Protein AF-A0A924NCF2-F1 (afdb_monomer)

Radius of gyration: 13.15 Å; Cα contacts (8 Å, |Δi|>4): 132; chains: 1; bounding box: 28×32×31 Å

Mean predicted aligned error: 4.96 Å

Structure (mmCIF, N/CA/C/O backbone):
data_AF-A0A924NCF2-F1
#
_entry.id   AF-A0A924NCF2-F1
#
loop_
_atom_site.group_PDB
_atom_site.id
_atom_site.type_symbol
_atom_site.label_atom_id
_atom_site.label_alt_id
_atom_site.label_comp_id
_atom_site.label_asym_id
_atom_site.label_entity_id
_atom_site.label_seq_id
_atom_site.pdbx_PDB_ins_code
_atom_site.Cartn_x
_atom_site.Cartn_y
_atom_site.Cartn_z
_atom_site.occupancy
_atom_site.B_iso_or_equiv
_atom_site.auth_seq_id
_atom_site.auth_comp_id
_atom_site.auth_asym_id
_atom_site.auth_atom_id
_atom_site.pdbx_PDB_model_num
ATOM 1 N N . LEU A 1 1 ? -7.375 -4.490 -3.873 1.00 56.34 1 LEU A N 1
ATOM 2 C CA . LEU A 1 1 ? -6.342 -3.534 -4.328 1.00 56.34 1 LEU A CA 1
ATOM 3 C C . LEU A 1 1 ? -7.078 -2.343 -4.891 1.00 56.34 1 LEU A C 1
ATOM 5 O O . LEU A 1 1 ? -7.974 -2.553 -5.700 1.00 56.34 1 LEU A O 1
ATOM 9 N N . SER A 1 2 ? -6.841 -1.155 -4.339 1.00 55.25 2 SER A N 1
ATOM 10 C CA . SER A 1 2 ? -7.675 0.005 -4.653 1.00 55.25 2 SER A CA 1
ATOM 11 C C . SER A 1 2 ? -7.119 0.751 -5.851 1.00 55.25 2 SER A C 1
ATOM 13 O O . SER A 1 2 ? -5.932 1.050 -5.925 1.00 55.25 2 SER A O 1
ATOM 15 N N . PHE A 1 3 ? -8.023 1.083 -6.753 1.00 54.75 3 PHE A N 1
ATOM 16 C CA . PHE A 1 3 ? -7.870 2.123 -7.752 1.00 54.75 3 PHE A CA 1
ATOM 17 C C . PHE A 1 3 ? -8.123 3.480 -7.067 1.00 54.75 3 PHE A C 1
ATOM 19 O O . PHE A 1 3 ? -9.001 3.547 -6.204 1.00 54.75 3 PHE A O 1
ATOM 26 N N . SER A 1 4 ? -7.345 4.528 -7.369 1.00 53.16 4 SER A N 1
ATOM 27 C CA . SER A 1 4 ? -7.580 5.882 -6.837 1.00 53.16 4 SER A CA 1
ATOM 28 C C . SER A 1 4 ? -8.354 6.692 -7.879 1.00 53.16 4 SER A C 1
ATOM 30 O O . SER A 1 4 ? -7.773 7.109 -8.874 1.00 53.16 4 SER A O 1
ATOM 32 N N . PRO A 1 5 ? -9.661 6.931 -7.698 1.00 57.72 5 PRO A N 1
ATOM 33 C CA . PRO A 1 5 ? -10.501 7.515 -8.735 1.00 57.72 5 PRO A CA 1
ATOM 34 C C . PRO A 1 5 ? -10.484 9.054 -8.735 1.00 57.72 5 PRO A C 1
ATOM 36 O O . PRO A 1 5 ? -11.417 9.673 -9.242 1.00 57.72 5 PRO A O 1
ATOM 39 N N . GLY A 1 6 ? -9.465 9.691 -8.143 1.00 57.44 6 GLY A N 1
ATOM 40 C CA . GLY A 1 6 ? -9.376 11.157 -8.060 1.00 57.44 6 GLY A CA 1
ATOM 41 C C . GLY A 1 6 ? -9.496 11.845 -9.425 1.00 57.44 6 GLY A C 1
ATOM 42 O O . GLY A 1 6 ? -10.054 12.934 -9.515 1.00 57.44 6 GLY A O 1
ATOM 43 N N . GLU A 1 7 ? -9.068 11.161 -10.485 1.00 58.06 7 GLU A N 1
ATOM 44 C CA . GLU A 1 7 ? -9.160 11.608 -11.877 1.00 58.06 7 GLU A CA 1
ATOM 45 C C . GLU A 1 7 ? -10.598 11.640 -12.429 1.00 58.06 7 GLU A C 1
ATOM 47 O O . GLU A 1 7 ? -10.870 12.367 -13.380 1.00 58.06 7 GLU A O 1
ATOM 52 N N . TYR A 1 8 ? -11.542 10.903 -11.830 1.00 60.03 8 TYR A N 1
ATOM 53 C CA . TYR A 1 8 ? -12.897 10.714 -12.370 1.00 60.03 8 TYR A CA 1
ATOM 54 C C . TYR A 1 8 ? -13.963 11.583 -11.706 1.00 60.03 8 TYR A C 1
ATOM 56 O O . TYR A 1 8 ? -15.038 11.767 -12.275 1.00 60.03 8 TYR A O 1
ATOM 64 N N . PHE A 1 9 ? -13.714 12.101 -10.499 1.00 60.19 9 PHE A N 1
ATOM 65 C CA . PHE A 1 9 ? -14.801 12.664 -9.693 1.00 60.19 9 PHE A CA 1
ATOM 66 C C . PHE A 1 9 ? -15.060 14.162 -9.854 1.00 60.19 9 PHE A C 1
ATOM 68 O O . PHE A 1 9 ? -16.091 14.616 -9.366 1.00 60.19 9 PHE A O 1
ATOM 75 N N . GLY A 1 10 ? -14.220 14.931 -10.560 1.00 56.97 10 GLY A N 1
ATOM 76 C CA . GLY A 1 10 ? -14.479 16.332 -10.959 1.00 56.97 10 GLY A CA 1
ATOM 77 C C . GLY A 1 10 ? -14.744 17.358 -9.833 1.00 56.97 10 GLY A C 1
ATOM 78 O O . GLY A 1 10 ? -14.673 18.558 -10.070 1.00 56.97 10 GLY A O 1
ATOM 79 N N . SER A 1 11 ? -15.042 16.922 -8.605 1.00 54.16 11 SER A N 1
ATOM 80 C CA . SER A 1 11 ? -15.273 17.714 -7.400 1.00 54.16 11 SER A CA 1
ATOM 81 C C . SER A 1 11 ? -15.207 16.842 -6.130 1.00 54.16 11 SER A C 1
ATOM 83 O O . SER A 1 11 ? -15.213 15.614 -6.168 1.00 54.16 11 SER A O 1
ATOM 85 N N . VAL A 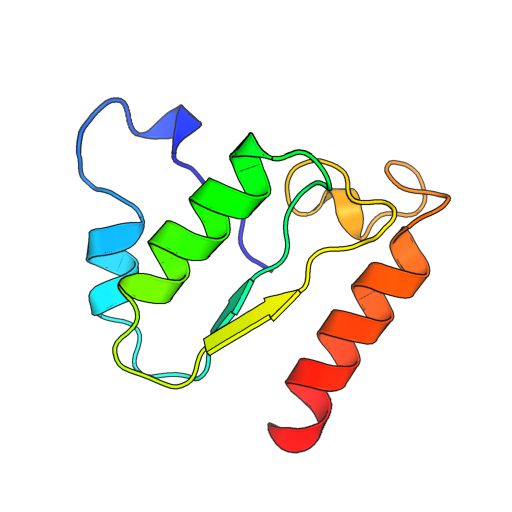1 12 ? -15.107 17.537 -4.997 1.00 49.59 12 VAL A N 1
ATOM 86 C CA . VAL A 1 12 ? -14.583 17.195 -3.658 1.00 49.59 12 VAL A CA 1
ATOM 87 C C . VAL A 1 12 ? -15.325 16.094 -2.865 1.00 49.59 12 VAL A C 1
ATOM 89 O O . VAL A 1 12 ? -15.326 16.124 -1.635 1.00 49.59 12 VAL A O 1
ATOM 92 N N . PHE A 1 13 ? -15.898 15.062 -3.490 1.00 52.12 13 PHE A N 1
ATOM 93 C CA . PHE A 1 13 ? -16.080 13.787 -2.776 1.00 52.12 13 PHE A CA 1
ATOM 94 C C . PHE A 1 13 ? -14.720 13.092 -2.697 1.00 52.12 13 PHE A C 1
ATOM 96 O O . PHE A 1 13 ? -14.427 12.131 -3.403 1.00 52.12 13 PHE A O 1
ATOM 103 N N . SER A 1 14 ? -13.831 13.678 -1.891 1.00 73.94 14 SER A N 1
ATOM 104 C CA . SER A 1 14 ? -12.434 13.281 -1.839 1.00 73.94 14 SER A CA 1
ATOM 105 C C . SER A 1 14 ? -12.320 11.866 -1.288 1.00 73.94 14 SER A C 1
ATOM 107 O O . SER A 1 14 ? -12.999 11.489 -0.329 1.00 73.94 14 SER A O 1
ATOM 109 N N . VAL A 1 15 ? -11.411 11.088 -1.871 1.00 79.62 15 VAL A N 1
ATOM 110 C CA . VAL A 1 15 ? -11.021 9.770 -1.355 1.00 79.62 15 VAL A CA 1
ATOM 111 C C . VAL A 1 15 ? -10.704 9.848 0.149 1.00 79.62 15 VAL A C 1
ATOM 113 O O . VAL A 1 15 ? -11.028 8.923 0.884 1.00 79.62 15 VAL A O 1
ATOM 116 N N . ASN A 1 16 ? -10.208 10.992 0.638 1.00 82.81 16 ASN A N 1
ATOM 117 C CA . ASN A 1 16 ? -9.984 11.264 2.062 1.00 82.81 16 ASN A CA 1
ATOM 118 C C . ASN A 1 16 ? -11.262 11.200 2.919 1.00 82.81 16 ASN A C 1
ATOM 120 O O . ASN A 1 16 ? -11.233 10.620 4.001 1.00 82.81 16 ASN A O 1
ATOM 124 N N . MET A 1 17 ? -12.394 11.756 2.465 1.00 85.44 17 MET A N 1
ATOM 125 C CA . MET A 1 17 ? -13.649 11.681 3.232 1.00 85.44 17 MET A CA 1
ATOM 126 C C . MET A 1 17 ? -14.189 10.252 3.324 1.00 85.44 17 MET A C 1
ATOM 128 O O . MET A 1 17 ? -14.792 9.881 4.331 1.00 85.44 17 MET A O 1
ATOM 132 N N . ALA A 1 18 ? -13.987 9.447 2.279 1.00 87.88 18 ALA A N 1
ATOM 133 C CA . ALA A 1 18 ? -14.320 8.028 2.315 1.00 87.88 18 ALA A CA 1
ATOM 134 C C . ALA A 1 18 ? -13.356 7.261 3.234 1.00 87.88 18 ALA A C 1
ATOM 136 O O . ALA A 1 18 ? -13.801 6.469 4.064 1.00 87.88 18 ALA A O 1
ATOM 137 N N . ALA A 1 19 ? -12.054 7.547 3.139 1.00 90.56 19 ALA A N 1
ATOM 138 C CA . ALA A 1 19 ? -11.012 6.932 3.956 1.00 90.56 19 ALA A CA 1
ATOM 139 C C . ALA A 1 19 ? -11.250 7.151 5.461 1.00 90.56 19 ALA A C 1
ATOM 141 O O . ALA A 1 19 ? -11.086 6.219 6.246 1.00 90.56 19 ALA A O 1
ATOM 142 N N . ALA A 1 20 ? -11.763 8.324 5.848 1.00 93.00 20 ALA A N 1
ATOM 143 C CA . ALA A 1 20 ? -12.133 8.646 7.229 1.00 93.00 20 ALA A CA 1
ATOM 144 C C . ALA A 1 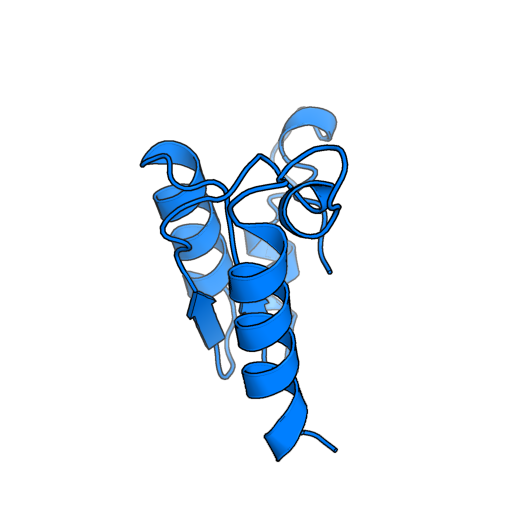20 ? -13.219 7.749 7.840 1.00 93.00 20 ALA A C 1
ATOM 146 O O . ALA A 1 20 ? -13.386 7.721 9.058 1.00 93.00 20 ALA A O 1
ATOM 147 N N . LYS A 1 21 ? -13.956 6.997 7.018 1.00 93.19 21 LYS A N 1
ATOM 148 C CA . LYS A 1 21 ? -14.996 6.064 7.470 1.00 93.19 21 LYS A CA 1
ATOM 149 C C . LYS A 1 21 ? -14.507 4.614 7.539 1.00 93.19 21 LYS A C 1
ATOM 151 O O . LYS A 1 21 ? -15.270 3.738 7.940 1.00 93.19 21 LYS A O 1
ATOM 156 N N . VAL A 1 22 ? -13.265 4.335 7.136 1.00 92.31 22 VAL A N 1
ATOM 157 C CA . VAL A 1 22 ? -12.722 2.974 7.090 1.00 92.31 22 VAL A CA 1
ATOM 158 C C . VAL A 1 22 ? -12.196 2.571 8.465 1.00 92.31 22 VAL A C 1
ATOM 160 O O . VAL A 1 22 ? -11.230 3.136 8.967 1.00 92.31 22 VAL A O 1
ATOM 163 N N . VAL A 1 23 ? -12.827 1.561 9.065 1.00 92.81 23 VAL A N 1
ATOM 164 C CA . VAL A 1 23 ? -12.457 1.032 10.393 1.00 92.81 23 VAL A CA 1
ATOM 165 C C . VAL A 1 23 ? -11.573 -0.220 10.332 1.00 92.81 23 VAL A C 1
ATOM 167 O O . VAL A 1 23 ? -11.042 -0.652 11.351 1.00 92.81 23 VAL A O 1
ATOM 170 N N . ALA A 1 24 ? -11.400 -0.807 9.146 1.00 92.88 24 ALA A N 1
ATOM 171 C CA . ALA A 1 24 ? -10.501 -1.939 8.928 1.00 92.88 24 ALA A CA 1
ATOM 172 C C . ALA A 1 24 ? -9.040 -1.470 8.764 1.00 92.88 24 ALA A C 1
ATOM 174 O O . ALA A 1 24 ? -8.816 -0.323 8.375 1.00 92.88 24 ALA A O 1
ATOM 175 N N . PRO A 1 25 ? -8.036 -2.338 8.998 1.00 95.12 25 PRO A N 1
ATOM 176 C CA . PRO A 1 25 ? -6.657 -2.044 8.626 1.00 95.12 25 PRO A CA 1
ATOM 177 C C . PRO A 1 25 ? -6.537 -1.724 7.131 1.00 95.12 25 PRO A C 1
ATOM 179 O O . PRO A 1 25 ? -7.082 -2.445 6.295 1.00 95.12 25 PRO A O 1
ATOM 182 N N . VAL A 1 26 ? -5.800 -0.666 6.789 1.00 95.19 26 VAL A N 1
ATOM 183 C CA . VAL A 1 26 ? -5.641 -0.200 5.404 1.00 95.19 26 VAL A CA 1
ATOM 184 C C . VAL A 1 26 ? -4.191 -0.311 4.960 1.00 95.19 26 VAL A C 1
ATOM 186 O O . VAL A 1 26 ? -3.275 0.128 5.650 1.00 95.19 26 VAL A O 1
ATOM 189 N N . PHE A 1 27 ? -3.993 -0.850 3.763 1.00 95.62 27 PHE A N 1
ATOM 190 C CA . PHE A 1 27 ? -2.722 -0.844 3.052 1.00 95.62 27 PHE A CA 1
ATOM 191 C C . PHE A 1 27 ? -2.852 -0.008 1.785 1.00 95.62 27 PHE A C 1
ATOM 193 O O . PHE A 1 27 ? -3.815 -0.178 1.035 1.00 95.62 27 PHE A O 1
ATOM 200 N N . ALA A 1 28 ? -1.869 0.851 1.528 1.00 94.50 28 ALA A N 1
ATOM 201 C CA . ALA A 1 28 ? -1.732 1.533 0.252 1.00 94.50 28 ALA A CA 1
ATOM 202 C C . ALA A 1 28 ? -0.313 1.383 -0.295 1.00 94.50 28 ALA A C 1
ATOM 204 O O . ALA A 1 28 ? 0.679 1.489 0.429 1.00 94.50 28 ALA A 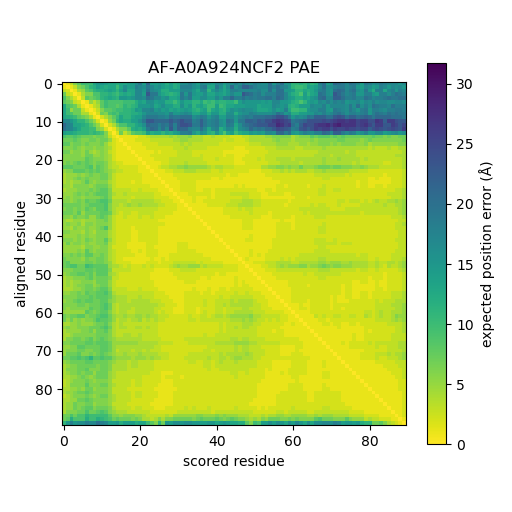O 1
ATOM 205 N N . THR A 1 29 ? -0.249 1.187 -1.604 1.00 93.88 29 THR A N 1
ATOM 206 C CA . THR A 1 29 ? 0.959 1.328 -2.409 1.00 93.88 29 THR A CA 1
ATOM 207 C C . THR A 1 29 ? 0.663 2.271 -3.573 1.00 93.88 29 THR A C 1
ATOM 209 O O . THR A 1 29 ? -0.489 2.669 -3.761 1.00 93.88 29 THR A O 1
ATOM 212 N N . SER A 1 30 ? 1.693 2.677 -4.300 1.00 92.94 30 SER A N 1
ATOM 213 C CA . SER A 1 30 ? 1.625 3.702 -5.338 1.00 92.94 30 SER A CA 1
ATOM 214 C C . SER A 1 30 ? 2.686 3.457 -6.404 1.00 92.94 30 SER A C 1
ATOM 216 O O . SER A 1 30 ? 3.584 2.633 -6.207 1.00 92.94 30 SER A O 1
ATOM 218 N N . ALA A 1 31 ? 2.646 4.231 -7.488 1.00 93.31 31 ALA A N 1
ATOM 219 C CA . ALA A 1 31 ? 3.840 4.416 -8.296 1.00 93.31 31 ALA A CA 1
ATOM 220 C C . ALA A 1 31 ? 5.004 4.974 -7.450 1.00 93.31 31 ALA A C 1
ATOM 222 O O . ALA A 1 31 ? 4.816 5.509 -6.347 1.00 93.31 31 ALA A O 1
ATOM 223 N N . SER A 1 32 ? 6.227 4.822 -7.960 1.00 93.25 32 SER A N 1
ATOM 224 C CA . SER A 1 32 ? 7.445 5.270 -7.266 1.00 93.25 32 SER A CA 1
ATOM 225 C C . SER A 1 32 ? 7.703 6.780 -7.380 1.00 93.25 32 SER A C 1
ATOM 227 O O . SER A 1 32 ? 8.720 7.259 -6.877 1.00 93.25 32 SER A O 1
ATOM 229 N N . ASP A 1 33 ? 6.830 7.546 -8.040 1.00 93.94 33 ASP A N 1
ATOM 230 C CA . ASP A 1 33 ? 6.977 8.995 -8.152 1.00 93.94 33 ASP A CA 1
ATOM 231 C C . ASP A 1 33 ? 6.490 9.732 -6.894 1.00 93.94 33 ASP A C 1
ATOM 233 O O . ASP A 1 33 ? 5.615 9.286 -6.148 1.00 93.94 33 ASP A O 1
ATOM 237 N N . ALA A 1 34 ? 7.063 10.912 -6.658 1.00 93.12 34 ALA A N 1
ATOM 238 C CA . ALA A 1 34 ? 6.788 11.698 -5.460 1.00 93.12 34 ALA A CA 1
ATOM 239 C C . ALA A 1 34 ? 5.317 12.141 -5.335 1.00 93.12 34 ALA A C 1
ATOM 241 O O . ALA A 1 34 ? 4.840 12.334 -4.213 1.00 93.12 34 ALA A O 1
ATOM 242 N N . GLY A 1 35 ? 4.609 12.308 -6.456 1.00 90.62 35 GLY A N 1
ATOM 243 C CA . GLY A 1 35 ? 3.223 12.757 -6.480 1.00 90.62 35 GLY A CA 1
ATOM 244 C C . GLY A 1 35 ? 2.290 11.697 -5.916 1.00 90.62 35 GLY A C 1
ATOM 245 O O . GLY A 1 35 ? 1.557 11.961 -4.959 1.00 90.62 35 GLY A O 1
ATOM 246 N N . GLU A 1 36 ? 2.358 10.476 -6.444 1.00 91.38 36 GLU A N 1
ATOM 247 C CA . GLU A 1 36 ? 1.517 9.392 -5.940 1.00 91.38 36 GLU A CA 1
ATOM 248 C C . GLU A 1 36 ? 1.894 8.953 -4.523 1.00 91.38 36 GLU A C 1
ATOM 250 O O . GLU A 1 36 ? 1.005 8.665 -3.717 1.00 91.38 36 GLU A O 1
ATOM 255 N N . ILE A 1 37 ? 3.184 8.973 -4.173 1.00 93.69 37 ILE A N 1
ATOM 256 C CA . ILE A 1 37 ? 3.632 8.704 -2.798 1.00 93.69 37 ILE A CA 1
ATOM 257 C C . ILE A 1 37 ? 2.972 9.686 -1.821 1.00 93.69 37 ILE A C 1
ATOM 259 O O . ILE A 1 37 ? 2.468 9.282 -0.764 1.00 93.69 37 ILE A O 1
ATOM 263 N N . ALA A 1 38 ? 2.955 10.978 -2.161 1.00 92.50 38 ALA A N 1
ATOM 264 C CA . ALA A 1 38 ? 2.329 12.005 -1.337 1.00 92.50 38 ALA A CA 1
ATOM 265 C C . ALA A 1 38 ? 0.800 11.848 -1.288 1.00 92.50 38 ALA A C 1
ATOM 267 O O . ALA A 1 38 ? 0.208 11.976 -0.214 1.00 92.50 38 ALA A O 1
ATOM 268 N N . ALA A 1 39 ? 0.163 11.517 -2.413 1.00 89.88 39 ALA A N 1
ATOM 269 C CA . ALA A 1 39 ? -1.280 11.296 -2.483 1.00 89.88 39 ALA A CA 1
ATOM 270 C C . ALA A 1 39 ? -1.722 10.091 -1.636 1.00 89.88 39 ALA A C 1
ATOM 272 O O . ALA A 1 39 ? -2.648 10.207 -0.830 1.00 89.88 39 ALA A O 1
ATOM 273 N N . ALA A 1 40 ? -1.024 8.956 -1.744 1.00 92.06 40 ALA A N 1
ATOM 274 C CA . ALA A 1 40 ? -1.281 7.772 -0.927 1.00 92.06 40 ALA A CA 1
ATOM 275 C C . ALA A 1 40 ? -1.120 8.081 0.568 1.00 92.06 40 ALA A C 1
ATOM 277 O O . ALA A 1 40 ? -1.969 7.705 1.379 1.00 92.06 40 ALA A O 1
ATOM 278 N N . LYS A 1 41 ? -0.079 8.840 0.933 1.00 93.81 41 LYS A N 1
ATOM 279 C CA . LYS A 1 41 ? 0.137 9.292 2.311 1.00 93.81 41 LYS A CA 1
ATOM 280 C C . LYS A 1 41 ? -1.020 10.154 2.823 1.00 93.81 41 LYS A C 1
ATOM 282 O O . LYS A 1 41 ? -1.459 9.964 3.954 1.00 93.81 41 LYS A O 1
ATOM 287 N N . ALA A 1 42 ? -1.525 11.077 2.005 1.00 91.81 42 ALA A N 1
ATOM 288 C CA . ALA A 1 42 ? -2.642 11.947 2.373 1.00 91.81 42 ALA A CA 1
ATOM 289 C C . ALA A 1 42 ? -3.946 11.162 2.604 1.00 91.81 42 ALA A C 1
ATOM 291 O O . ALA A 1 42 ? -4.672 11.459 3.551 1.00 91.81 42 ALA A O 1
ATOM 292 N N . ILE A 1 43 ? -4.209 10.134 1.791 1.00 90.62 43 ILE A N 1
ATOM 293 C CA . ILE A 1 43 ? -5.366 9.243 1.961 1.00 90.62 43 ILE A CA 1
ATOM 294 C C . ILE A 1 43 ? -5.248 8.444 3.257 1.00 90.62 43 ILE A C 1
ATOM 296 O O . ILE A 1 43 ? -6.191 8.407 4.047 1.00 90.62 43 ILE A O 1
ATOM 300 N N . LEU A 1 44 ? -4.089 7.827 3.501 1.00 93.50 44 LEU A N 1
ATOM 301 C CA . LEU A 1 44 ? -3.864 7.049 4.719 1.00 93.50 44 LEU A CA 1
ATOM 302 C C . LEU A 1 44 ? -3.961 7.916 5.979 1.00 93.50 44 LEU A C 1
ATOM 304 O O . LEU A 1 44 ? -4.504 7.460 6.976 1.00 93.50 44 LEU A O 1
ATOM 308 N N . ALA A 1 45 ? -3.517 9.173 5.932 1.00 94.38 45 ALA A N 1
ATOM 309 C CA . ALA A 1 45 ? -3.633 10.097 7.061 1.00 94.38 45 ALA A CA 1
ATOM 310 C C . ALA A 1 45 ? -5.088 10.398 7.467 1.00 94.38 45 ALA A C 1
ATOM 312 O O . ALA A 1 45 ? -5.327 10.822 8.595 1.00 94.38 45 ALA A O 1
ATOM 313 N N . ALA A 1 46 ? -6.054 10.191 6.568 1.00 93.56 46 ALA A N 1
ATOM 314 C CA . ALA A 1 46 ? -7.470 10.352 6.877 1.00 93.56 46 ALA A CA 1
ATOM 315 C C . ALA A 1 46 ? -8.083 9.110 7.547 1.00 93.56 46 ALA A C 1
ATOM 317 O O . ALA A 1 46 ? -9.149 9.223 8.141 1.00 93.56 46 ALA A O 1
ATOM 318 N N . VAL A 1 47 ? -7.446 7.938 7.464 1.00 95.56 47 VAL A N 1
ATOM 319 C CA . VAL A 1 47 ? -7.969 6.691 8.039 1.00 95.56 47 VAL A CA 1
ATOM 320 C C . VAL A 1 47 ? -7.817 6.719 9.569 1.00 95.56 47 VAL A C 1
ATOM 322 O O . VAL A 1 47 ? -6.712 6.934 10.062 1.00 95.56 47 VAL A O 1
ATOM 325 N N . PRO A 1 48 ? -8.882 6.457 10.350 1.00 95.81 48 PRO A N 1
ATOM 326 C CA . PRO A 1 48 ? -8.816 6.491 11.816 1.00 95.81 48 PRO A CA 1
ATOM 327 C C . PRO A 1 48 ? -8.065 5.297 12.433 1.00 95.81 48 PRO A C 1
ATOM 329 O 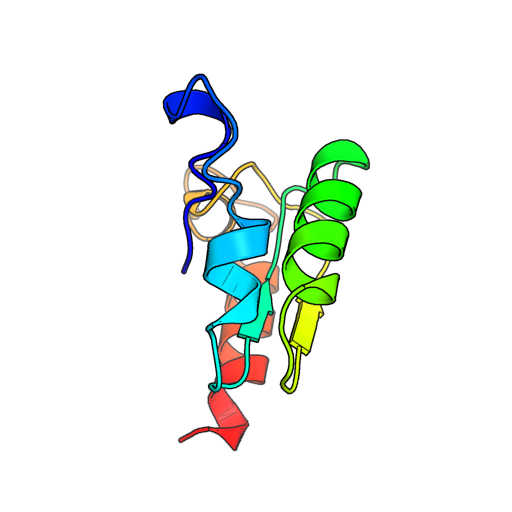O . PRO A 1 48 ? -7.650 5.354 13.589 1.00 95.81 48 PRO A O 1
ATOM 332 N N . GLY A 1 49 ? -7.947 4.193 11.691 1.00 93.25 49 GLY A N 1
ATOM 333 C CA . GLY A 1 49 ? -7.366 2.930 12.147 1.00 93.25 49 GLY A CA 1
ATOM 334 C C . GLY A 1 49 ? -5.914 2.694 11.718 1.00 93.25 49 GLY A C 1
ATOM 335 O O . GLY A 1 49 ? -5.188 3.593 11.304 1.00 93.25 49 GLY A O 1
ATOM 336 N N . LYS A 1 50 ? -5.479 1.432 11.810 1.00 95.25 50 LYS A N 1
ATOM 337 C CA . LYS A 1 50 ? -4.119 1.018 11.439 1.00 95.25 50 LYS A CA 1
ATOM 338 C C . LYS A 1 50 ? -3.901 1.152 9.932 1.00 95.25 50 LYS A C 1
ATOM 340 O O . LYS A 1 50 ? -4.592 0.508 9.146 1.00 95.25 50 LYS A O 1
ATOM 345 N N . THR A 1 51 ? -2.874 1.898 9.545 1.00 96.44 51 THR A N 1
ATOM 346 C CA . THR A 1 51 ? -2.480 2.077 8.144 1.00 96.44 51 THR A CA 1
ATOM 347 C C . THR A 1 51 ? -1.083 1.546 7.860 1.00 96.44 51 THR A C 1
ATOM 349 O O . THR A 1 51 ? -0.206 1.562 8.722 1.00 96.44 51 THR A O 1
ATOM 352 N N . THR A 1 52 ? -0.836 1.117 6.628 1.00 96.88 52 THR A N 1
ATOM 353 C CA . THR A 1 52 ? 0.493 0.767 6.119 1.00 96.88 52 THR A CA 1
ATOM 354 C C . THR A 1 52 ? 0.673 1.375 4.737 1.00 96.88 52 THR A C 1
ATOM 356 O O . THR A 1 52 ? -0.122 1.110 3.838 1.00 96.88 52 THR A O 1
ATOM 359 N N . GLN A 1 53 ? 1.720 2.181 4.573 1.00 96.19 53 GLN A N 1
ATOM 360 C CA . GLN A 1 53 ? 2.163 2.644 3.263 1.00 96.19 53 GLN A CA 1
ATOM 361 C C . GLN A 1 53 ? 3.370 1.820 2.825 1.00 96.19 53 GLN A C 1
ATOM 363 O O . GLN A 1 53 ? 4.334 1.701 3.581 1.00 96.19 53 GLN A O 1
ATOM 368 N N . PHE A 1 54 ? 3.333 1.294 1.606 1.00 97.12 54 PHE A N 1
ATOM 369 C CA . PHE A 1 54 ? 4.484 0.673 0.963 1.00 97.12 54 PHE A CA 1
ATOM 370 C C . PHE A 1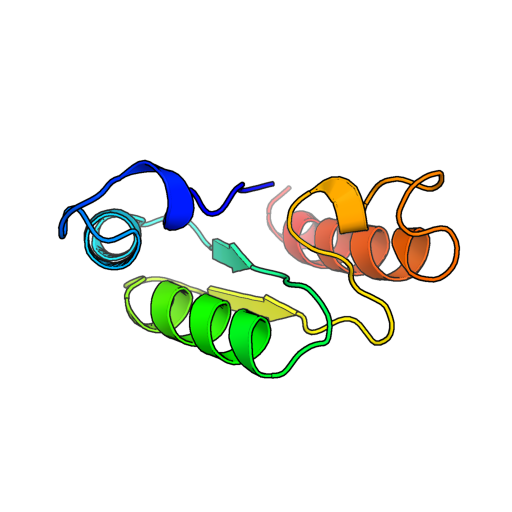 54 ? 4.851 1.440 -0.305 1.00 97.12 54 PHE A C 1
ATOM 372 O O . PHE A 1 54 ? 4.040 1.535 -1.226 1.00 97.12 54 PHE A O 1
ATOM 379 N N . VAL A 1 55 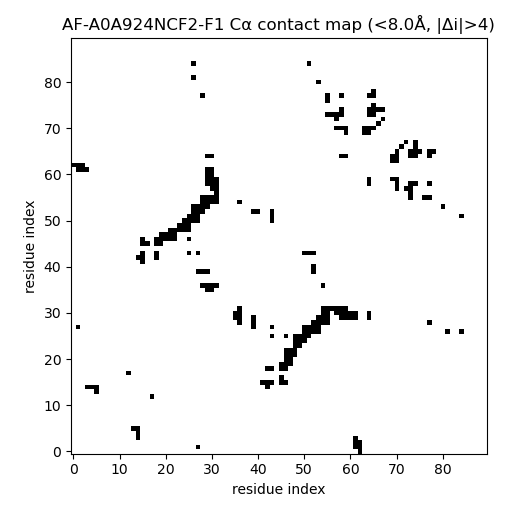? 6.070 1.977 -0.345 1.00 96.50 55 VAL A N 1
ATOM 380 C CA . VAL A 1 55 ? 6.624 2.646 -1.527 1.00 96.50 55 VAL A CA 1
ATOM 381 C C . VAL A 1 55 ? 7.547 1.656 -2.241 1.00 96.50 55 VAL A C 1
ATOM 383 O O . VAL A 1 55 ? 8.602 1.336 -1.687 1.00 96.50 55 VAL A O 1
ATOM 386 N N . PRO A 1 56 ? 7.170 1.149 -3.427 1.00 95.31 56 PRO A N 1
ATOM 387 C CA . PRO A 1 56 ? 8.003 0.216 -4.172 1.00 95.31 56 PRO A CA 1
ATOM 388 C C . PRO A 1 56 ? 9.216 0.932 -4.768 1.00 95.31 56 PRO A C 1
ATOM 390 O O . PRO A 1 56 ? 9.156 2.122 -5.097 1.00 95.31 56 PRO A O 1
ATOM 393 N N . LYS A 1 57 ? 10.306 0.190 -4.988 1.00 96.88 57 LYS A N 1
ATOM 394 C CA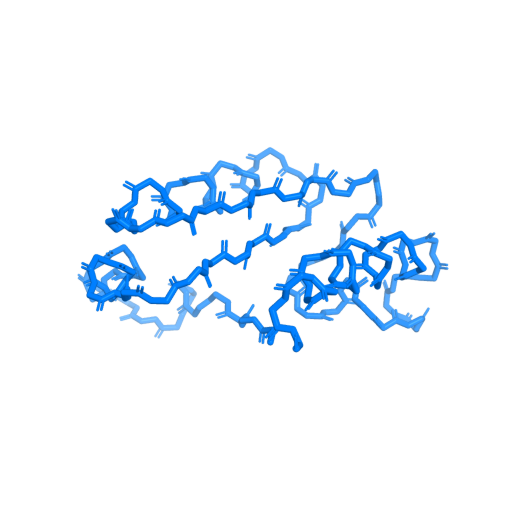 . LYS A 1 57 ? 11.438 0.687 -5.788 1.00 96.88 57 LYS A CA 1
ATOM 395 C C . LYS A 1 57 ? 11.034 0.864 -7.247 1.00 96.88 57 LYS A C 1
ATOM 397 O O . LYS A 1 57 ? 11.464 1.817 -7.889 1.00 96.88 57 LYS A O 1
ATOM 402 N N . HIS A 1 58 ? 10.196 -0.050 -7.735 1.00 95.69 58 HIS A N 1
ATOM 403 C CA . HIS A 1 58 ? 9.611 -0.009 -9.068 1.00 95.69 58 HIS A CA 1
ATOM 404 C C . HIS A 1 58 ? 8.093 -0.196 -8.975 1.00 95.69 58 HIS A C 1
ATOM 406 O O . HIS A 1 58 ? 7.581 -1.310 -8.881 1.00 95.69 58 HIS A O 1
ATOM 412 N N . GLY A 1 59 ? 7.357 0.909 -8.968 1.00 93.75 59 GLY A N 1
ATOM 413 C CA . GLY A 1 59 ? 5.901 0.925 -9.037 1.00 93.75 59 GLY A CA 1
ATOM 414 C C . GLY A 1 59 ? 5.426 1.740 -10.224 1.00 93.75 59 GLY A C 1
ATOM 415 O O . GLY A 1 59 ? 5.966 2.814 -10.494 1.00 93.75 59 GLY A O 1
ATOM 416 N N . VAL A 1 60 ? 4.389 1.243 -10.890 1.00 94.44 60 VAL A N 1
ATOM 417 C CA . VAL A 1 60 ? 3.642 1.988 -11.913 1.00 94.44 60 VAL A CA 1
ATOM 418 C C . VAL A 1 60 ? 2.256 2.345 -11.382 1.00 94.44 60 VAL A C 1
ATOM 420 O O . VAL A 1 60 ? 1.818 1.798 -10.369 1.00 94.44 60 VAL A O 1
ATOM 423 N N . HIS A 1 61 ? 1.570 3.262 -12.062 1.00 91.75 61 HIS A N 1
ATOM 424 C CA . HIS A 1 61 ? 0.288 3.795 -11.612 1.00 91.75 61 HIS A CA 1
ATOM 425 C C . HIS A 1 61 ? -0.752 2.697 -11.328 1.00 91.75 61 HIS A C 1
ATOM 427 O O . HIS A 1 61 ? -0.993 1.791 -12.134 1.00 91.75 61 HIS A O 1
ATOM 433 N N . GLY A 1 62 ? -1.421 2.819 -10.181 1.00 88.06 62 GLY A N 1
ATOM 434 C CA . GLY A 1 62 ? -2.580 2.006 -9.827 1.00 88.06 62 GLY A CA 1
ATOM 435 C C . GLY A 1 62 ? -2.297 0.504 -9.701 1.00 88.06 62 GLY A C 1
ATOM 436 O O . GL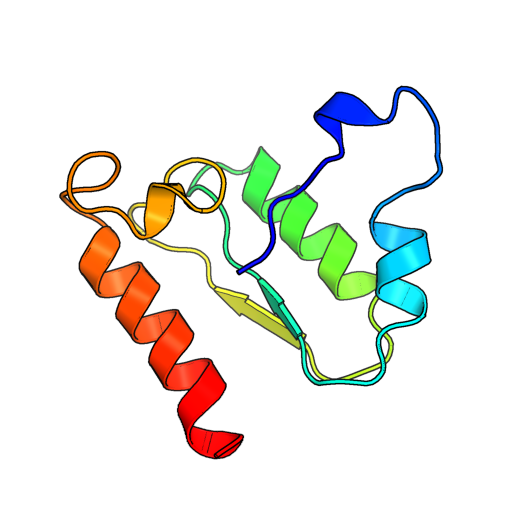Y A 1 62 ? -1.220 0.057 -9.313 1.00 88.06 62 GLY A O 1
ATOM 437 N N . SER A 1 63 ? -3.312 -0.314 -10.000 1.00 90.81 63 SER A N 1
ATOM 438 C CA . SER A 1 63 ? -3.200 -1.778 -9.863 1.00 90.81 63 SER A CA 1
ATOM 439 C C . SER A 1 63 ? -2.287 -2.421 -10.913 1.00 90.81 63 SER A C 1
ATOM 441 O O . SER A 1 63 ? -1.925 -3.587 -10.758 1.00 90.81 63 SER A O 1
ATOM 443 N N . SER A 1 64 ? -1.862 -1.672 -11.936 1.00 92.62 64 SER A N 1
ATOM 444 C CA . SER A 1 64 ? -0.885 -2.139 -12.923 1.00 92.62 64 SER A CA 1
ATOM 445 C C . SER A 1 64 ? 0.474 -2.459 -12.303 1.00 92.62 64 SER A C 1
ATOM 447 O O . SER A 1 64 ? 1.186 -3.311 -12.821 1.00 92.62 64 SER A O 1
ATOM 449 N N . THR A 1 65 ? 0.788 -1.899 -11.127 1.00 94.06 65 THR A N 1
ATOM 450 C CA . THR A 1 65 ? 1.997 -2.247 -10.358 1.00 94.06 65 THR A CA 1
ATOM 451 C C . THR A 1 65 ? 2.122 -3.736 -10.015 1.00 94.06 65 THR A C 1
ATOM 453 O O . THR A 1 65 ? 3.218 -4.204 -9.717 1.00 94.06 65 THR A O 1
ATOM 456 N N . LEU A 1 66 ? 1.019 -4.488 -10.073 1.00 94.19 66 LEU A N 1
ATOM 457 C CA . LEU A 1 66 ? 0.956 -5.919 -9.766 1.00 94.19 66 LEU A CA 1
ATOM 458 C C . LEU A 1 66 ? 0.868 -6.820 -11.001 1.00 94.19 66 LEU A C 1
ATOM 460 O O . LEU A 1 66 ? 0.679 -8.031 -10.854 1.00 94.19 66 LEU A O 1
ATOM 464 N N . ARG A 1 67 ? 0.943 -6.253 -12.204 1.00 95.25 67 ARG A N 1
ATOM 465 C CA . ARG A 1 67 ? 0.858 -7.017 -13.444 1.00 95.25 67 ARG A CA 1
ATOM 466 C C . ARG A 1 67 ? 2.233 -7.126 -14.083 1.00 95.25 67 ARG A C 1
ATOM 468 O O . ARG A 1 67 ? 2.884 -6.113 -14.308 1.00 95.25 67 ARG A O 1
ATOM 475 N N . GLU A 1 68 ? 2.641 -8.340 -14.433 1.00 96.62 68 GLU A N 1
ATOM 476 C CA . GLU A 1 68 ? 3.960 -8.589 -15.028 1.00 96.62 68 GLU A CA 1
ATOM 477 C C . GLU A 1 68 ? 4.142 -7.916 -16.394 1.00 96.62 68 GLU A C 1
ATOM 479 O O . GLU A 1 68 ? 5.256 -7.535 -16.735 1.00 96.62 68 GLU A O 1
ATOM 484 N N . ASP A 1 69 ? 3.067 -7.736 -17.164 1.00 96.94 69 ASP A N 1
ATOM 485 C CA . ASP A 1 69 ? 3.114 -7.079 -18.474 1.00 96.94 69 ASP A CA 1
ATOM 486 C C . ASP A 1 69 ? 3.289 -5.553 -18.386 1.00 96.94 69 ASP A C 1
ATOM 488 O O . ASP A 1 69 ? 3.883 -4.957 -19.280 1.00 96.94 69 ASP A O 1
ATOM 492 N N . GLU A 1 70 ? 2.837 -4.934 -17.293 1.00 95.62 70 GLU A N 1
ATOM 493 C CA . GLU A 1 70 ? 2.906 -3.481 -17.065 1.00 95.62 70 GLU A CA 1
ATOM 494 C C . GLU A 1 70 ? 4.044 -3.075 -16.110 1.00 95.62 70 GLU A C 1
ATOM 496 O O . GLU A 1 70 ? 4.601 -1.984 -16.212 1.00 95.62 70 GLU A O 1
ATOM 501 N N . ASN A 1 71 ? 4.413 -3.946 -15.166 1.00 96.19 71 ASN A N 1
ATOM 502 C CA . ASN A 1 71 ? 5.486 -3.729 -14.196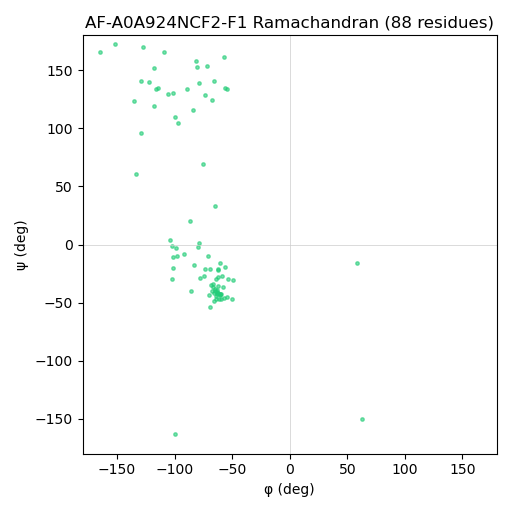 1.00 96.19 71 ASN A CA 1
ATOM 503 C C . ASN A 1 71 ? 6.411 -4.955 -14.085 1.00 96.19 71 ASN A C 1
ATOM 505 O O . ASN A 1 71 ? 6.542 -5.534 -13.000 1.00 96.19 71 ASN A O 1
ATOM 509 N N . PRO A 1 72 ? 7.084 -5.370 -15.171 1.00 97.06 72 PRO A N 1
ATOM 510 C CA . PRO A 1 72 ? 7.887 -6.597 -15.190 1.00 97.06 72 PRO A CA 1
ATOM 511 C C . PRO A 1 72 ? 9.007 -6.609 -14.138 1.00 97.06 72 PRO A C 1
ATOM 513 O O . PRO A 1 72 ? 9.400 -7.669 -13.661 1.00 97.06 72 PRO A O 1
ATOM 516 N N . ILE A 1 73 ? 9.508 -5.434 -13.743 1.00 97.19 73 ILE A N 1
ATOM 517 C CA . ILE A 1 73 ? 10.595 -5.299 -12.762 1.00 97.19 73 ILE A CA 1
ATOM 518 C C . ILE A 1 73 ? 10.058 -5.305 -11.323 1.00 97.19 73 ILE A C 1
ATOM 520 O O . ILE A 1 73 ? 10.670 -5.891 -10.432 1.00 97.19 73 ILE A O 1
ATOM 524 N N . GLY A 1 74 ? 8.927 -4.643 -11.073 1.00 96.56 74 GLY A N 1
ATOM 525 C CA . GLY A 1 74 ? 8.421 -4.399 -9.724 1.00 96.56 74 GLY A CA 1
ATOM 526 C C . GLY A 1 74 ? 7.287 -5.309 -9.264 1.00 96.56 74 GLY A C 1
ATOM 527 O O . GLY A 1 74 ? 6.955 -5.301 -8.078 1.00 96.56 74 GLY A O 1
ATOM 528 N N . THR A 1 75 ? 6.689 -6.106 -10.152 1.00 96.94 75 THR A N 1
ATOM 529 C CA . THR A 1 75 ? 5.505 -6.924 -9.830 1.00 96.94 75 THR A CA 1
ATOM 530 C C . THR A 1 75 ? 5.728 -7.832 -8.620 1.00 96.94 75 THR A C 1
ATOM 532 O O . THR A 1 75 ? 4.896 -7.862 -7.712 1.00 96.94 75 THR A O 1
ATOM 535 N N . ALA A 1 76 ? 6.873 -8.519 -8.553 1.00 97.56 76 ALA A N 1
ATOM 536 C CA . ALA A 1 76 ? 7.195 -9.418 -7.445 1.00 97.56 76 ALA A CA 1
ATOM 537 C C . ALA A 1 76 ? 7.317 -8.684 -6.095 1.00 97.56 76 ALA A C 1
ATOM 539 O O . ALA A 1 76 ? 6.751 -9.131 -5.098 1.00 97.56 76 ALA A O 1
ATOM 540 N N . GLU A 1 77 ? 8.003 -7.536 -6.067 1.00 97.25 77 GLU A N 1
ATOM 541 C CA . GLU A 1 77 ? 8.139 -6.691 -4.871 1.00 97.25 77 GLU A CA 1
ATOM 542 C C . GLU A 1 77 ? 6.764 -6.223 -4.369 1.00 97.25 77 GLU A C 1
ATOM 544 O O . GLU A 1 77 ? 6.447 -6.338 -3.182 1.00 97.25 77 GLU A O 1
ATOM 549 N N . ASN A 1 78 ? 5.919 -5.742 -5.283 1.00 95.88 78 ASN A N 1
ATOM 550 C CA . ASN A 1 78 ? 4.588 -5.252 -4.943 1.00 95.88 78 ASN A CA 1
ATOM 551 C C . ASN A 1 78 ? 3.686 -6.385 -4.418 1.00 95.88 78 ASN A C 1
ATOM 553 O O . ASN A 1 78 ? 3.004 -6.205 -3.405 1.00 95.88 78 ASN A O 1
ATOM 557 N N . TRP A 1 79 ? 3.719 -7.575 -5.030 1.00 97.06 79 TRP A N 1
ATOM 558 C CA . TRP A 1 79 ? 2.987 -8.742 -4.521 1.00 97.06 79 TRP A CA 1
ATOM 559 C C . TRP A 1 79 ? 3.475 -9.188 -3.146 1.00 97.06 79 TRP A C 1
ATOM 561 O O . TRP A 1 79 ? 2.654 -9.508 -2.283 1.00 97.06 79 TRP A O 1
ATOM 571 N N . GLN A 1 80 ? 4.788 -9.179 -2.915 1.00 97.88 80 GLN A N 1
ATOM 572 C CA . GLN A 1 80 ? 5.360 -9.520 -1.617 1.00 97.88 80 GLN A CA 1
ATOM 573 C C . GLN A 1 80 ? 4.863 -8.568 -0.522 1.00 97.88 80 GLN A C 1
ATOM 575 O O . GLN A 1 80 ? 4.484 -9.026 0.557 1.00 97.88 80 GLN A O 1
ATOM 580 N N . ALA A 1 81 ? 4.805 -7.262 -0.797 1.00 96.94 81 ALA A N 1
ATOM 581 C CA . ALA A 1 81 ? 4.286 -6.277 0.149 1.00 96.94 81 ALA A CA 1
ATOM 582 C C . ALA A 1 81 ? 2.799 -6.507 0.475 1.00 96.94 81 ALA A C 1
ATOM 584 O O . ALA A 1 81 ? 2.406 -6.480 1.645 1.00 96.94 81 ALA A O 1
ATOM 585 N N . VAL A 1 82 ? 1.981 -6.805 -0.541 1.00 95.44 82 VAL A N 1
ATOM 586 C CA . VAL A 1 82 ? 0.559 -7.146 -0.361 1.00 95.44 82 VAL A CA 1
ATOM 587 C C . VAL A 1 82 ? 0.405 -8.410 0.486 1.00 95.44 82 VAL A C 1
ATOM 589 O O . VAL A 1 82 ? -0.372 -8.428 1.441 1.00 95.44 82 VAL A O 1
ATOM 592 N N . ALA A 1 83 ? 1.164 -9.463 0.177 1.00 96.75 83 ALA A N 1
ATOM 593 C CA . ALA A 1 83 ? 1.123 -10.716 0.922 1.00 96.75 83 ALA A CA 1
ATOM 594 C C . ALA A 1 83 ? 1.542 -10.524 2.388 1.00 96.75 83 ALA A C 1
ATOM 596 O O . ALA A 1 83 ? 0.881 -11.050 3.283 1.00 96.75 83 ALA A O 1
ATOM 597 N N . ALA A 1 84 ? 2.588 -9.733 2.642 1.00 97.06 84 ALA A N 1
ATOM 598 C CA . ALA A 1 84 ? 3.061 -9.425 3.988 1.00 97.06 84 ALA A CA 1
ATOM 599 C C . ALA A 1 84 ? 2.017 -8.658 4.815 1.00 97.06 84 ALA A C 1
ATOM 601 O O . ALA A 1 84 ? 1.836 -8.952 5.995 1.00 97.06 84 ALA A O 1
ATOM 602 N N . PHE A 1 85 ? 1.293 -7.716 4.201 1.00 96.12 85 PHE A N 1
ATOM 603 C CA . PHE A 1 85 ? 0.192 -7.016 4.863 1.00 96.12 85 PHE A CA 1
ATOM 604 C C . PHE A 1 85 ? -0.968 -7.954 5.224 1.00 96.12 85 PHE A C 1
ATOM 606 O O . PHE A 1 85 ? -1.545 -7.833 6.304 1.00 96.12 85 PHE A O 1
ATOM 613 N N . LEU A 1 86 ? -1.303 -8.894 4.336 1.00 95.31 86 LEU A N 1
ATOM 614 C CA . LEU A 1 86 ? -2.417 -9.823 4.534 1.00 95.31 86 LEU A CA 1
ATOM 615 C C . LEU A 1 86 ? -2.094 -10.968 5.499 1.00 95.31 86 LEU A C 1
ATOM 617 O O . LEU A 1 86 ? -3.004 -11.475 6.145 1.00 95.31 86 LEU A O 1
ATOM 621 N N . ALA A 1 87 ? -0.833 -11.389 5.603 1.00 96.44 87 ALA A N 1
ATOM 622 C CA . ALA A 1 87 ? -0.421 -12.532 6.418 1.00 96.44 87 ALA A CA 1
ATOM 623 C C . ALA A 1 87 ? -0.935 -12.508 7.878 1.00 96.44 87 ALA A C 1
ATOM 625 O O . ALA A 1 87 ? -1.480 -13.524 8.302 1.00 96.44 87 ALA A O 1
ATOM 626 N N . PRO A 1 88 ? -0.839 -11.400 8.643 1.00 93.00 88 PRO A N 1
ATOM 627 C CA . PRO A 1 88 ? -1.356 -11.338 10.014 1.00 93.00 88 PRO A CA 1
ATOM 628 C C . PRO A 1 88 ? -2.878 -11.116 10.113 1.00 93.00 88 PRO A C 1
ATOM 630 O O . PRO A 1 88 ? -3.390 -11.016 11.224 1.00 93.00 88 PRO A O 1
ATOM 633 N N . LEU A 1 89 ? -3.586 -10.959 8.988 1.00 86.12 89 LEU A N 1
ATOM 634 C CA . LEU A 1 89 ? -5.040 -10.734 8.931 1.00 86.12 89 LEU A CA 1
ATOM 635 C C . LEU A 1 89 ? -5.826 -12.002 8.553 1.00 86.12 89 LEU A C 1
ATOM 637 O O . LEU A 1 89 ? -7.049 -11.933 8.426 1.00 86.12 89 LEU A O 1
ATOM 641 N N . ARG A 1 90 ? -5.122 -13.112 8.309 1.00 68.00 90 ARG A N 1
ATOM 642 C CA . ARG A 1 90 ? -5.702 -14.425 8.009 1.00 68.00 90 ARG A CA 1
ATOM 643 C C . ARG A 1 90 ? -6.077 -15.183 9.272 1.00 68.00 90 ARG A C 1
ATOM 645 O O . ARG A 1 90 ? -5.368 -15.017 10.287 1.00 68.00 90 ARG A O 1
#

pLDDT: mean 87.83, std 13.97, range [49.59, 97.88]

Foldseek 3Di:
DDAQCPVPPPDPPHLLVVQLPDPDEEEDEAALDPVGLVVRVSSQVSHPDHYYYDYWPGADGDPLQCPCVSGVPRNVVVVVVVCVVCVVVD

Solvent-accessible surface area (backbone atoms only — not comparable to full-atom values): 5256 Å² total; per-residue (Å²): 136,75,73,80,62,76,88,74,57,93,57,87,81,42,68,37,68,58,30,47,70,40,77,60,78,44,78,46,69,35,20,54,49,73,64,45,45,51,51,50,50,54,33,50,70,35,30,78,43,58,68,46,81,48,80,42,93,48,28,36,70,54,70,43,17,60,31,60,92,73,17,69,84,15,14,66,62,46,48,52,53,52,49,61,66,46,58,84,75,110

Sequence (90 aa):
LSFSPGEYFGSVFSVNMAAAKVVAPVFATSASDAGEIAAAKAILAAVPGKTTQFVPKHGVHGSSTLREDENPIGTAENWQAVAAFLAPLR

Nearest PDB structures (foldseek):
  8y9o-assembly3_C  TM=6.983E-01  e=1.234E+00  Arabidopsis thaliana
  6ecd-assembly1_A  TM=6.100E-01  e=2.791E+00  Streptomyces tsusimaensis
  6ecc-assembly1_A  TM=6.033E-01  e=4.807E+00  Streptomyces tsusimaensis

Secondary structure (DSSP, 8-state):
----GGGT--SS--HHHHHTT--S-EEEE--SSHHHHHHHHHHHHH-SS-EEEE--SS--TGGGGG-TTT-TTTHHHHHHHHHHHHGGG-